Protein AF-A0A6N7MFB1-F1 (afdb_monomer_lite)

Secondary structure (DSSP, 8-state):
-----GGG--SS----S-EEE--EETTEE---EEE--S-----TT-HHHHH--------

Structure (mmCIF, N/CA/C/O backbone):
data_AF-A0A6N7MFB1-F1
#
_entry.id   AF-A0A6N7MFB1-F1
#
loop_
_atom_site.group_PDB
_atom_site.id
_atom_site.type_symbol
_atom_site.label_atom_id
_atom_site.label_alt_id
_atom_site.label_comp_id
_atom_site.label_asym_id
_atom_site.label_entity_id
_atom_site.label_seq_id
_atom_site.pdbx_PDB_ins_code
_atom_site.Cartn_x
_atom_site.Cartn_y
_atom_site.Cartn_z
_atom_site.occupancy
_atom_site.B_iso_or_equiv
_atom_site.auth_seq_id
_atom_site.auth_comp_id
_atom_site.auth_asym_id
_atom_site.auth_atom_id
_atom_site.pdbx_PDB_model_num
ATOM 1 N N . MET A 1 1 ? 22.514 7.733 -7.553 1.00 58.38 1 MET A N 1
ATOM 2 C CA . MET A 1 1 ? 21.436 7.787 -8.555 1.00 58.38 1 MET A CA 1
ATOM 3 C C . MET A 1 1 ? 21.493 6.462 -9.277 1.00 58.38 1 MET A C 1
ATOM 5 O O . MET A 1 1 ? 22.546 6.155 -9.829 1.00 58.38 1 MET A O 1
ATOM 9 N N . GLU A 1 2 ? 20.465 5.630 -9.142 1.00 73.19 2 GLU A N 1
ATOM 10 C CA . GLU A 1 2 ? 20.409 4.388 -9.913 1.00 73.19 2 GLU A CA 1
ATOM 11 C C . GLU A 1 2 ? 20.428 4.722 -11.406 1.00 73.19 2 GLU A C 1
ATOM 13 O O . GLU A 1 2 ? 19.875 5.737 -11.837 1.00 73.19 2 GLU A O 1
ATOM 18 N N . ASN A 1 3 ? 21.126 3.904 -12.188 1.00 86.25 3 ASN A N 1
ATOM 19 C CA . ASN A 1 3 ? 21.223 4.098 -13.627 1.00 86.25 3 ASN A CA 1
ATOM 20 C C . ASN A 1 3 ? 19.967 3.512 -14.286 1.00 86.25 3 ASN A C 1
ATOM 22 O O . ASN A 1 3 ? 19.964 2.357 -14.706 1.00 86.25 3 ASN A O 1
ATOM 26 N N . ILE A 1 4 ? 18.879 4.285 -14.280 1.00 90.06 4 ILE A N 1
ATOM 27 C CA . ILE A 1 4 ? 17.586 3.877 -14.838 1.00 90.06 4 ILE A CA 1
ATOM 28 C C . ILE A 1 4 ? 17.646 3.947 -16.369 1.00 90.06 4 ILE A C 1
ATOM 30 O O . ILE A 1 4 ? 17.918 5.003 -16.942 1.00 90.06 4 ILE A O 1
ATOM 34 N N . ASP A 1 5 ? 17.349 2.829 -17.038 1.00 92.44 5 ASP A N 1
ATOM 35 C CA . ASP A 1 5 ? 17.136 2.796 -18.487 1.00 92.44 5 ASP A CA 1
ATOM 36 C C . ASP A 1 5 ? 15.734 3.315 -18.829 1.00 92.44 5 ASP A C 1
ATOM 38 O O . ASP A 1 5 ? 14.763 2.568 -18.949 1.00 92.44 5 ASP A O 1
ATOM 42 N N . TRP A 1 6 ? 15.641 4.631 -19.002 1.00 92.25 6 TRP A N 1
ATOM 43 C CA . TRP A 1 6 ? 14.396 5.331 -19.317 1.00 92.25 6 TRP A CA 1
ATOM 44 C C . TRP A 1 6 ? 13.739 4.886 -20.628 1.00 92.25 6 TRP A C 1
ATOM 46 O O . TRP A 1 6 ? 12.535 5.069 -20.794 1.00 92.25 6 TRP A O 1
ATOM 56 N N . LYS A 1 7 ? 14.502 4.311 -21.568 1.00 95.81 7 LYS A N 1
ATOM 57 C CA . LYS A 1 7 ? 13.968 3.861 -22.859 1.00 95.81 7 LYS A CA 1
ATOM 58 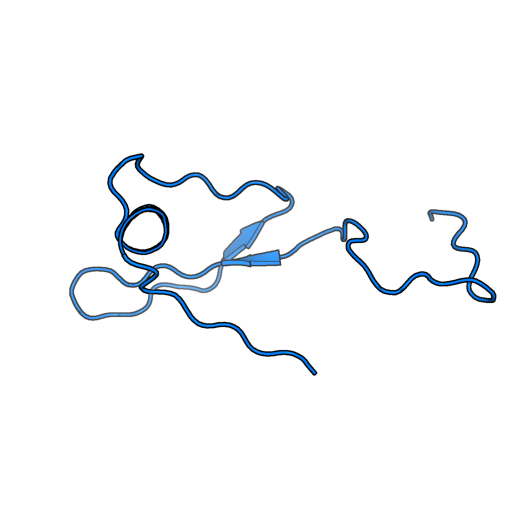C C . LYS A 1 7 ? 13.191 2.551 -22.725 1.00 95.81 7 LYS A C 1
ATOM 60 O O . LYS A 1 7 ? 12.285 2.309 -23.518 1.00 95.81 7 LYS A O 1
ATOM 65 N N . ASN A 1 8 ? 13.543 1.727 -21.740 1.00 94.06 8 ASN A N 1
ATOM 66 C CA . ASN A 1 8 ? 13.006 0.382 -21.555 1.00 94.06 8 ASN A CA 1
ATOM 67 C C . ASN A 1 8 ? 12.396 0.199 -20.155 1.00 94.06 8 ASN A C 1
ATOM 69 O O . ASN A 1 8 ? 12.589 -0.840 -19.524 1.00 94.06 8 ASN A O 1
ATOM 73 N N . LEU A 1 9 ? 11.662 1.202 -19.657 1.00 93.12 9 LEU A N 1
ATOM 74 C CA . LEU A 1 9 ? 10.955 1.089 -18.380 1.00 93.12 9 LEU A CA 1
ATOM 75 C C . LEU A 1 9 ? 9.912 -0.044 -18.435 1.00 93.12 9 LEU A C 1
ATOM 77 O O . LEU A 1 9 ? 9.020 -0.004 -19.289 1.00 93.12 9 LEU A O 1
ATOM 81 N N . PRO A 1 10 ? 9.990 -1.048 -17.544 1.00 90.94 10 PRO A N 1
ATOM 82 C CA . PRO A 1 10 ? 9.019 -2.129 -17.521 1.00 90.94 10 PRO A CA 1
ATOM 83 C C . PRO A 1 10 ? 7.713 -1.676 -16.860 1.00 90.94 10 PRO A C 1
ATOM 85 O O . PRO A 1 10 ? 7.701 -0.816 -15.981 1.00 90.94 10 PRO A O 1
ATOM 88 N N . PHE A 1 11 ? 6.607 -2.317 -17.238 1.00 94.06 11 PHE A N 1
ATOM 89 C CA . PHE A 1 11 ? 5.349 -2.205 -16.504 1.00 94.06 11 PHE A CA 1
ATOM 90 C C . PHE A 1 11 ? 5.327 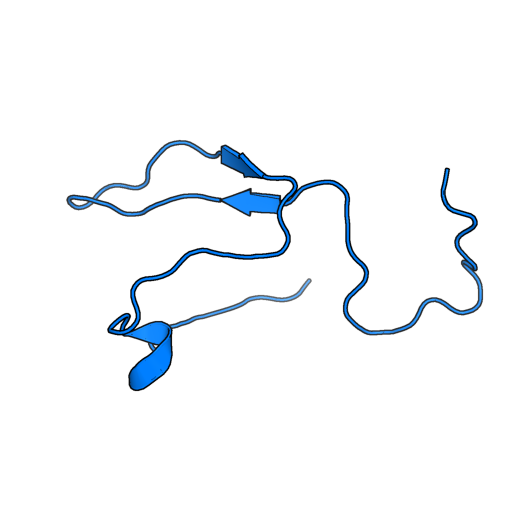-3.256 -15.390 1.00 94.06 11 PHE A C 1
ATOM 92 O O . PHE A 1 11 ? 5.118 -4.443 -15.646 1.00 94.06 11 PHE A O 1
ATOM 99 N N . GLY A 1 12 ? 5.603 -2.833 -14.159 1.00 90.50 12 GLY A N 1
ATOM 100 C CA . GLY A 1 12 ? 5.683 -3.721 -13.007 1.00 90.50 12 GLY A CA 1
ATOM 101 C C . GLY A 1 12 ? 6.247 -3.027 -11.774 1.00 90.50 12 GLY A C 1
ATOM 102 O O . GLY A 1 12 ? 6.405 -1.808 -11.741 1.00 90.50 12 GLY A O 1
ATOM 103 N N . TYR A 1 13 ? 6.549 -3.819 -10.749 1.00 92.88 13 TYR A N 1
ATOM 104 C CA . TYR A 1 13 ? 7.130 -3.302 -9.518 1.00 92.88 13 TYR A CA 1
ATOM 105 C C . TYR A 1 13 ? 8.590 -2.883 -9.734 1.00 92.88 13 TYR A C 1
ATOM 107 O O . TYR A 1 13 ? 9.436 -3.708 -10.078 1.00 92.88 13 TYR A O 1
ATOM 115 N N . LEU A 1 14 ? 8.882 -1.611 -9.470 1.00 91.75 14 LEU A N 1
ATOM 116 C CA . LEU A 1 14 ? 10.223 -1.126 -9.164 1.00 91.75 14 LEU A CA 1
ATOM 117 C C . LEU A 1 14 ? 10.180 -0.522 -7.768 1.00 91.75 14 LEU A C 1
ATOM 119 O O . LEU A 1 14 ? 9.305 0.289 -7.459 1.00 91.75 14 LEU A O 1
ATOM 123 N N . LYS A 1 15 ? 11.129 -0.917 -6.924 1.00 92.75 15 LYS A N 1
ATOM 124 C CA . LYS A 1 15 ? 11.224 -0.394 -5.568 1.00 92.75 15 LYS A CA 1
ATOM 125 C C . LYS A 1 15 ? 11.562 1.095 -5.601 1.00 92.75 15 LYS A C 1
ATOM 127 O O . LYS A 1 15 ? 12.572 1.491 -6.173 1.00 92.75 15 LYS A O 1
ATOM 132 N N . THR A 1 16 ? 10.727 1.902 -4.958 1.00 93.81 16 THR A N 1
ATOM 133 C CA . THR A 1 16 ? 10.963 3.330 -4.723 1.00 93.81 16 THR A CA 1
ATOM 134 C C . THR A 1 16 ? 11.500 3.566 -3.311 1.00 93.81 16 THR A C 1
ATOM 136 O O . THR A 1 16 ? 11.459 2.677 -2.458 1.00 93.81 16 THR A O 1
ATOM 139 N N . ASP A 1 17 ? 11.983 4.782 -3.046 1.00 95.88 17 ASP A N 1
ATOM 140 C CA . ASP A 1 17 ? 12.581 5.129 -1.751 1.00 95.88 17 ASP A CA 1
ATOM 141 C C . ASP A 1 17 ? 11.577 5.066 -0.586 1.00 95.88 17 ASP A C 1
ATOM 143 O O . ASP A 1 17 ? 11.945 4.695 0.531 1.00 95.88 17 ASP A O 1
ATOM 147 N N . TRP A 1 18 ? 10.313 5.438 -0.839 1.00 97.50 18 TRP A N 1
ATOM 148 C CA . TRP A 1 18 ? 9.292 5.616 0.196 1.00 97.50 18 TRP A CA 1
ATOM 149 C C . TRP A 1 18 ? 7.880 5.247 -0.278 1.00 97.50 18 TRP A C 1
ATOM 151 O O . TRP A 1 18 ? 7.525 5.423 -1.443 1.00 97.50 18 TRP A O 1
ATOM 161 N N . ASN A 1 19 ? 7.050 4.812 0.670 1.00 97.19 19 ASN A N 1
ATOM 162 C CA . ASN A 1 19 ? 5.592 4.719 0.566 1.00 97.19 19 ASN A CA 1
ATOM 163 C C . ASN A 1 19 ? 4.912 5.458 1.727 1.00 97.19 19 ASN A C 1
ATOM 165 O O . ASN A 1 19 ? 5.530 5.687 2.769 1.00 97.19 19 ASN A O 1
ATOM 169 N N . ILE A 1 20 ? 3.640 5.816 1.535 1.00 97.81 20 ILE A N 1
ATOM 170 C CA . ILE A 1 20 ? 2.785 6.400 2.573 1.00 97.81 20 ILE A CA 1
ATOM 171 C C . ILE A 1 20 ? 1.915 5.309 3.193 1.00 97.81 20 ILE A C 1
ATOM 173 O O . ILE A 1 20 ? 1.336 4.484 2.487 1.00 97.81 20 ILE A O 1
ATOM 177 N N . ARG A 1 21 ? 1.807 5.321 4.520 1.00 97.50 21 ARG A N 1
ATOM 178 C CA . ARG A 1 21 ? 0.989 4.401 5.310 1.00 97.50 21 ARG A CA 1
ATOM 179 C C . ARG A 1 21 ? 0.054 5.193 6.209 1.00 97.50 21 ARG A C 1
ATOM 181 O O . ARG A 1 21 ? 0.403 6.264 6.695 1.00 97.50 21 ARG A O 1
ATOM 188 N N . CYS A 1 22 ? -1.134 4.652 6.439 1.00 97.56 22 CYS A N 1
ATOM 189 C CA . CYS A 1 22 ? -2.082 5.190 7.404 1.00 97.56 22 CYS A CA 1
ATOM 190 C C . CYS A 1 22 ? -2.895 4.043 8.003 1.00 97.56 22 CYS A C 1
ATOM 192 O O . CYS A 1 22 ? -3.312 3.131 7.287 1.00 97.56 22 CYS A O 1
ATOM 194 N N . TYR A 1 23 ? -3.122 4.081 9.314 1.00 96.94 23 TYR A N 1
ATOM 195 C CA . TYR A 1 23 ? -3.897 3.062 10.016 1.00 96.94 23 TYR A CA 1
ATOM 196 C C . TYR A 1 23 ? -5.259 3.610 10.425 1.00 96.94 23 TYR A C 1
ATOM 198 O O . TYR A 1 23 ? -5.352 4.652 11.074 1.00 96.94 23 TYR A O 1
ATOM 206 N N . PHE A 1 24 ? -6.316 2.863 10.115 1.00 97.25 24 PHE A N 1
ATOM 207 C CA . PHE A 1 24 ? -7.642 3.106 10.670 1.00 97.25 24 PHE A CA 1
ATOM 208 C C . PHE A 1 24 ? -7.811 2.317 11.969 1.00 97.25 24 PHE A C 1
ATOM 210 O O . PHE A 1 24 ? -7.745 1.086 11.971 1.00 97.25 24 PHE A O 1
ATOM 217 N N . ARG A 1 25 ? -8.003 3.011 13.094 1.00 96.94 25 ARG A N 1
ATOM 218 C CA . ARG A 1 25 ? -8.193 2.399 14.419 1.00 96.94 25 ARG A CA 1
ATOM 219 C C . ARG A 1 25 ? -9.234 3.190 15.202 1.00 96.94 25 ARG A C 1
ATOM 221 O O . ARG A 1 25 ? -9.248 4.415 15.162 1.00 96.94 25 ARG A O 1
ATOM 228 N N . ASN A 1 26 ? -10.106 2.494 15.932 1.00 97.19 26 ASN A N 1
ATOM 229 C CA . ASN A 1 26 ? -11.123 3.108 16.799 1.00 97.19 26 ASN A CA 1
ATOM 230 C C . ASN A 1 26 ? -12.008 4.153 16.085 1.00 97.19 26 ASN A C 1
ATOM 232 O O . ASN A 1 26 ? -12.305 5.214 16.632 1.00 97.19 26 ASN A O 1
ATOM 236 N N . GLY A 1 27 ? -12.408 3.860 14.843 1.00 98.19 27 GLY A N 1
ATOM 237 C CA . GLY A 1 27 ? -13.307 4.716 14.067 1.00 98.19 27 GLY A CA 1
ATOM 238 C C . GLY A 1 27 ? -12.654 5.953 13.442 1.00 98.19 27 GLY A C 1
ATOM 239 O O . GLY A 1 27 ? -13.375 6.818 12.952 1.00 98.19 27 GLY A O 1
ATOM 240 N N . LYS A 1 28 ? -11.319 6.073 13.466 1.00 98.44 28 LYS A N 1
ATOM 241 C CA . LYS A 1 28 ? -10.595 7.232 12.926 1.00 98.44 28 LYS A CA 1
ATOM 242 C C . LYS A 1 28 ? -9.360 6.809 12.134 1.00 98.44 28 LYS A C 1
ATOM 244 O O . LYS A 1 28 ? -8.713 5.814 12.459 1.00 98.44 28 LYS A O 1
ATOM 249 N N . TRP A 1 29 ? -9.037 7.597 11.112 1.00 98.25 29 TRP A N 1
ATOM 250 C CA . TRP A 1 29 ? -7.746 7.534 10.431 1.00 98.25 29 TRP A CA 1
ATOM 251 C C . TRP A 1 29 ? -6.667 8.190 11.293 1.00 98.25 29 TRP A C 1
ATOM 253 O O . TRP A 1 29 ? -6.922 9.212 11.932 1.00 98.25 29 TRP A O 1
ATOM 263 N N . GLY A 1 30 ? -5.493 7.566 11.335 1.00 96.94 30 GLY A N 1
ATOM 264 C CA . GLY A 1 30 ? -4.303 8.113 11.976 1.00 96.94 30 GLY A CA 1
ATOM 265 C C . GLY A 1 30 ? -3.587 9.154 11.117 1.00 96.94 30 GLY A C 1
ATOM 266 O O . GLY A 1 30 ? -4.076 9.586 10.073 1.00 96.94 30 GLY A O 1
ATOM 267 N N . GLU A 1 31 ? -2.405 9.547 11.577 1.00 97.88 31 GLU A N 1
ATOM 268 C CA . GLU A 1 31 ? -1.504 10.406 10.812 1.00 97.88 31 GLU A CA 1
ATOM 269 C C . GLU A 1 31 ? -0.883 9.639 9.637 1.00 97.88 31 GLU A C 1
ATOM 271 O O . GLU A 1 31 ? -0.790 8.409 9.648 1.00 97.88 31 GLU A O 1
ATOM 276 N N . LEU A 1 32 ? -0.480 10.378 8.603 1.00 98.00 32 LEU A N 1
ATOM 277 C CA . LEU A 1 32 ? 0.242 9.806 7.473 1.00 98.00 32 LEU A CA 1
ATOM 278 C C . LEU A 1 32 ? 1.696 9.558 7.871 1.00 98.00 32 LEU A C 1
ATOM 280 O O . LEU A 1 32 ? 2.391 10.468 8.317 1.00 98.00 32 LEU A O 1
ATOM 284 N N . GLU A 1 33 ? 2.160 8.337 7.646 1.00 97.62 33 GLU A N 1
ATOM 285 C CA . GLU A 1 33 ? 3.522 7.907 7.944 1.00 97.62 33 GLU A CA 1
ATOM 286 C C . GLU A 1 33 ? 4.267 7.590 6.646 1.00 97.62 33 GLU A C 1
ATOM 288 O O . GLU A 1 33 ? 3.709 6.979 5.733 1.00 97.62 33 GLU A O 1
ATOM 293 N N . THR A 1 34 ? 5.546 7.955 6.561 1.00 97.94 34 THR A N 1
ATOM 294 C CA . THR A 1 34 ? 6.438 7.487 5.494 1.00 97.94 34 THR A CA 1
ATOM 295 C C . THR A 1 34 ? 7.137 6.196 5.918 1.00 97.94 34 THR A C 1
ATOM 297 O O . THR A 1 34 ? 7.505 6.011 7.078 1.00 97.94 34 THR A O 1
ATOM 300 N N . SER A 1 35 ? 7.357 5.281 4.976 1.00 97.62 35 SER A N 1
ATOM 301 C CA . SER A 1 35 ? 8.143 4.068 5.212 1.00 97.62 35 SER A CA 1
ATOM 302 C C . SER A 1 35 ? 9.012 3.728 4.014 1.00 97.62 35 SER A C 1
ATOM 304 O O . SER A 1 35 ? 8.549 3.800 2.881 1.00 97.62 35 SER A O 1
ATOM 306 N N . SER A 1 36 ? 10.256 3.321 4.266 1.00 97.69 36 SER A N 1
ATOM 307 C CA . SER A 1 36 ? 11.186 2.816 3.246 1.00 97.69 36 SER A CA 1
ATOM 308 C C . SER A 1 36 ? 11.116 1.297 3.059 1.00 97.69 36 SER A C 1
ATOM 310 O O . SER A 1 36 ? 11.794 0.735 2.199 1.00 97.69 36 SER A O 1
ATOM 312 N N . SER A 1 37 ? 10.313 0.596 3.867 1.00 97.38 37 SER A N 1
ATOM 313 C CA . SER A 1 37 ? 10.114 -0.845 3.713 1.00 97.38 37 SER A CA 1
ATOM 314 C C . SER A 1 37 ? 9.082 -1.125 2.622 1.00 97.38 37 SER A C 1
ATOM 316 O O . SER A 1 37 ? 7.985 -0.564 2.644 1.00 97.38 37 SER A O 1
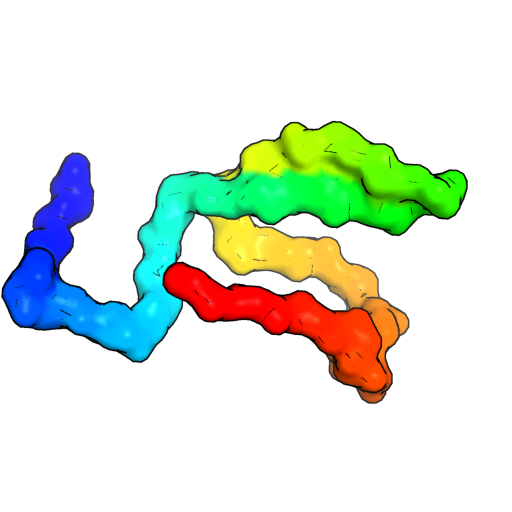ATOM 318 N N . GLU A 1 38 ? 9.400 -2.044 1.714 1.00 96.38 38 GLU A N 1
ATOM 319 C CA . GLU A 1 38 ? 8.445 -2.613 0.750 1.00 96.38 38 GLU A CA 1
ATOM 320 C C . GLU A 1 38 ? 7.528 -3.676 1.377 1.00 96.38 38 GLU A C 1
ATOM 322 O O . GLU A 1 38 ? 6.508 -4.041 0.802 1.00 96.38 38 GLU A O 1
ATOM 327 N N . TYR A 1 39 ? 7.852 -4.137 2.588 1.00 96.81 39 TYR A N 1
ATOM 328 C CA . TYR A 1 39 ? 7.055 -5.115 3.319 1.00 9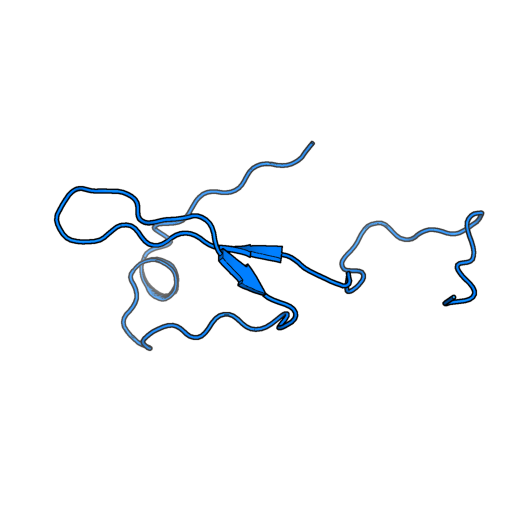6.81 39 TYR A CA 1
ATOM 329 C C . TYR A 1 39 ? 6.060 -4.430 4.258 1.00 96.81 39 TYR A C 1
ATOM 331 O O . TYR A 1 39 ? 6.408 -3.513 5.019 1.00 96.81 39 TYR A O 1
ATOM 339 N N . VAL A 1 40 ? 4.821 -4.921 4.247 1.00 95.88 40 VAL A N 1
ATOM 340 C CA . VAL A 1 40 ? 3.762 -4.545 5.188 1.00 95.88 40 VAL A CA 1
ATOM 341 C C . VAL A 1 40 ? 3.588 -5.678 6.196 1.00 95.88 40 VAL A C 1
ATOM 343 O O . VAL A 1 40 ? 3.235 -6.796 5.832 1.00 95.88 40 VAL A O 1
ATOM 346 N N . ASN A 1 41 ? 3.839 -5.394 7.475 1.00 95.62 41 ASN A N 1
ATOM 347 C CA . ASN A 1 41 ? 3.611 -6.364 8.545 1.00 95.62 41 ASN A CA 1
ATOM 348 C C . ASN A 1 41 ? 2.114 -6.432 8.852 1.00 95.62 41 ASN A C 1
ATOM 350 O O . ASN A 1 41 ? 1.520 -5.433 9.260 1.00 95.62 41 ASN A O 1
ATOM 354 N N . ILE A 1 42 ? 1.517 -7.610 8.689 1.00 96.44 42 ILE A N 1
ATOM 355 C CA . ILE A 1 42 ? 0.093 -7.836 8.927 1.00 96.44 42 ILE A CA 1
ATOM 356 C C . ILE A 1 42 ? -0.112 -9.112 9.748 1.00 96.44 42 ILE A C 1
ATOM 358 O O . ILE A 1 42 ? 0.659 -10.065 9.651 1.00 96.44 42 ILE A O 1
ATOM 362 N N . HIS A 1 43 ? -1.140 -9.125 10.597 1.00 97.94 43 HIS A N 1
ATOM 363 C CA . HIS A 1 43 ? -1.486 -10.314 11.368 1.00 97.94 43 HIS A CA 1
ATOM 364 C C . HIS A 1 43 ? -1.970 -11.429 10.431 1.00 97.94 43 HIS A C 1
ATOM 366 O O . HIS A 1 43 ? -2.744 -11.167 9.512 1.00 97.94 43 HIS A O 1
ATOM 372 N N . ILE A 1 44 ? -1.587 -12.680 10.705 1.00 98.06 44 ILE A N 1
ATOM 373 C CA . ILE A 1 44 ? -1.906 -13.830 9.841 1.00 98.06 44 ILE A CA 1
ATOM 374 C C . ILE A 1 44 ? -3.410 -14.014 9.598 1.00 98.06 44 ILE A C 1
ATOM 376 O O . ILE A 1 44 ? -3.796 -14.547 8.571 1.00 98.06 44 ILE A O 1
ATOM 380 N N . ALA A 1 45 ? -4.260 -13.553 10.518 1.00 98.00 45 ALA A N 1
ATOM 381 C CA . ALA A 1 45 ? -5.721 -13.643 10.427 1.00 98.00 45 ALA A CA 1
ATOM 382 C C . ALA A 1 45 ? -6.409 -12.406 9.805 1.00 98.00 45 ALA A C 1
ATOM 384 O O . ALA A 1 45 ? -7.614 -12.236 9.971 1.00 98.00 45 ALA A O 1
ATOM 385 N N . ALA A 1 46 ? -5.675 -11.497 9.156 1.00 98.00 46 ALA A N 1
ATOM 386 C CA . ALA A 1 46 ? -6.274 -10.294 8.579 1.00 98.00 46 ALA A CA 1
ATOM 387 C C . ALA A 1 46 ? -7.267 -10.614 7.451 1.00 98.00 46 ALA A C 1
ATOM 389 O O . ALA A 1 46 ? -7.012 -11.465 6.601 1.00 98.00 46 ALA A O 1
ATOM 390 N N . THR A 1 47 ? -8.390 -9.897 7.417 1.00 98.44 47 THR A N 1
ATOM 391 C CA . THR A 1 47 ? -9.495 -10.159 6.482 1.00 98.44 47 THR A CA 1
ATOM 392 C C . THR A 1 47 ? -9.116 -9.949 5.017 1.00 98.44 47 THR A C 1
ATOM 394 O O . THR A 1 47 ? -9.652 -10.651 4.166 1.00 98.44 47 THR A O 1
ATOM 397 N N . GLY A 1 48 ? -8.154 -9.069 4.719 1.00 97.62 48 GLY A N 1
ATOM 398 C CA . GLY A 1 48 ? -7.577 -8.939 3.375 1.00 97.62 48 GLY A CA 1
ATOM 399 C C . GLY A 1 48 ? -6.962 -10.249 2.864 1.00 97.62 48 GLY A C 1
ATOM 400 O O . GLY A 1 48 ? -7.184 -10.619 1.720 1.00 97.62 48 GLY A O 1
ATOM 401 N N . LEU A 1 49 ? -6.301 -11.021 3.739 1.00 97.88 49 LEU A N 1
ATOM 402 C CA . LEU A 1 49 ? -5.631 -12.275 3.364 1.00 97.88 49 LEU A CA 1
ATOM 403 C C . LEU A 1 49 ? -6.587 -13.460 3.169 1.00 97.88 49 LEU A C 1
ATOM 405 O O . LEU A 1 49 ? -6.288 -14.362 2.393 1.00 97.88 49 LEU A O 1
ATOM 409 N N . HIS A 1 50 ? -7.703 -13.495 3.903 1.00 98.44 50 HIS A N 1
ATOM 410 C CA . HIS A 1 50 ? -8.608 -14.660 3.928 1.00 98.44 50 HIS A CA 1
ATOM 411 C C . HIS A 1 50 ? -9.925 -14.434 3.192 1.00 98.44 50 HIS A C 1
ATOM 413 O O . HIS A 1 50 ? -10.518 -15.384 2.692 1.00 98.44 50 HIS A O 1
ATOM 419 N N . TYR A 1 51 ? -10.395 -13.189 3.136 1.00 98.19 51 TYR A N 1
ATOM 420 C CA . TYR A 1 51 ? -11.730 -12.845 2.642 1.00 98.19 51 TYR A CA 1
ATOM 421 C C . TYR A 1 51 ? -11.713 -11.735 1.586 1.00 98.19 51 TYR A C 1
ATOM 423 O O . TYR A 1 51 ? -12.775 -11.225 1.237 1.00 98.19 51 TYR A O 1
ATOM 431 N N . GLY A 1 52 ? -10.532 -11.336 1.097 1.00 98.00 52 GLY A N 1
ATOM 432 C CA . GLY A 1 52 ? -10.394 -10.330 0.040 1.00 98.00 52 GLY A CA 1
ATOM 433 C C . GLY A 1 52 ? -10.968 -8.963 0.413 1.00 98.00 52 GLY A C 1
ATOM 434 O O . GLY A 1 52 ? -11.434 -8.232 -0.456 1.00 98.00 52 GLY A O 1
ATOM 435 N N . GLN A 1 53 ? -10.995 -8.617 1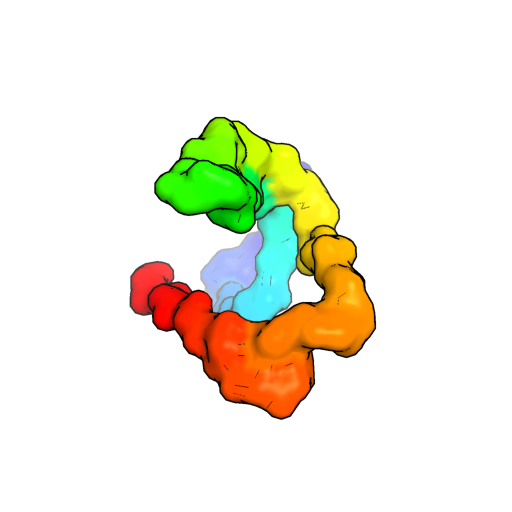.706 1.00 98.50 53 GLN A N 1
ATOM 436 C CA . GLN A 1 53 ? -11.455 -7.304 2.162 1.00 98.50 53 GLN A CA 1
ATOM 437 C C . GLN A 1 53 ? -10.369 -6.245 1.909 1.00 98.50 53 GLN A C 1
ATOM 439 O O . GLN A 1 53 ? -9.720 -5.764 2.837 1.00 98.50 53 GLN A O 1
ATOM 444 N N . GLU A 1 54 ? -10.164 -5.913 0.639 1.00 97.94 54 GLU A N 1
ATOM 445 C CA . GLU A 1 54 ? -9.148 -4.985 0.148 1.00 97.94 54 GLU A CA 1
ATOM 446 C C . GLU A 1 54 ? -9.636 -4.244 -1.105 1.00 97.94 54 GLU A C 1
ATOM 448 O O . GLU A 1 54 ? -10.557 -4.681 -1.793 1.00 97.94 54 GLU A O 1
ATOM 453 N N . ALA A 1 55 ? -9.038 -3.085 -1.375 1.00 98.12 55 ALA A N 1
ATOM 454 C CA . ALA A 1 55 ? -9.296 -2.280 -2.562 1.00 98.12 55 ALA A CA 1
ATOM 455 C C . ALA A 1 55 ? -7.999 -1.581 -2.985 1.00 98.12 55 ALA A C 1
ATOM 457 O O . ALA A 1 55 ? -7.152 -1.282 -2.140 1.00 98.12 55 ALA A O 1
ATOM 458 N N . PHE A 1 56 ? -7.854 -1.311 -4.280 1.00 97.88 56 PHE A N 1
ATOM 459 C CA . PHE A 1 56 ? -6.715 -0.590 -4.842 1.00 97.88 56 PHE A CA 1
ATOM 460 C C . PHE A 1 56 ? -7.180 0.369 -5.942 1.00 97.88 56 PHE A C 1
ATOM 462 O O . PHE A 1 56 ? -8.281 0.227 -6.469 1.00 97.88 56 PHE A O 1
ATOM 469 N N . GLU A 1 57 ? -6.321 1.325 -6.285 1.00 97.56 57 GLU A N 1
ATOM 470 C CA . GLU A 1 57 ? -6.487 2.254 -7.405 1.00 97.56 57 GLU A CA 1
ATOM 471 C C . GLU A 1 57 ? -5.192 2.305 -8.226 1.00 97.56 57 GLU A C 1
ATOM 473 O O . GLU A 1 57 ? -4.124 1.934 -7.727 1.00 97.56 57 GLU A O 1
ATOM 478 N N . GLY A 1 58 ? -5.279 2.764 -9.477 1.00 95.50 5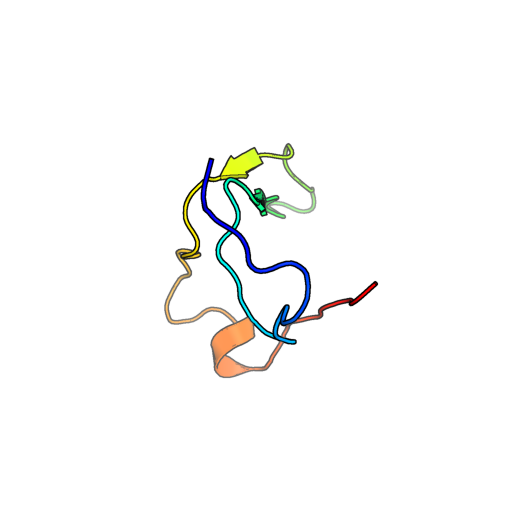8 GLY A N 1
ATOM 479 C CA . GLY A 1 58 ? -4.130 2.930 -10.371 1.00 95.50 58 GLY A CA 1
ATOM 480 C C . GLY A 1 58 ? -4.293 4.157 -11.265 1.00 95.50 58 GLY A C 1
ATOM 481 O O . GLY A 1 58 ? -5.300 4.280 -11.960 1.00 95.50 58 GLY A O 1
ATOM 482 N N . MET A 1 59 ? -3.305 5.056 -11.237 1.00 89.06 59 MET A N 1
ATOM 483 C CA . MET A 1 59 ? -3.269 6.300 -12.016 1.00 89.06 59 MET A CA 1
ATOM 484 C C . MET A 1 59 ? -1.896 6.547 -12.628 1.00 89.06 59 MET A C 1
ATOM 486 O O . MET A 1 59 ? -0.902 6.072 -12.033 1.00 89.06 59 MET A O 1
#

pLDDT: mean 95.02, std 6.27, range [58.38, 98.5]

Sequence (59 aa):
MENIDWKNLPFGYLKTDWNIRCYFRNGKWGELETSSSEYVNIHIAATGLHYGQEAFEGM

Foldseek 3Di:
DPPDPPVDDDDDDDQDQWDWDWDDDPNDIDDIDIDRDPDDDDDPPDCCVPPVPDDDDDD

Radius of gyration: 15.61 Å; chains: 1; bounding box: 35×25×40 Å